Protein AF-A0A0D6LKF6-F1 (afdb_monomer)

InterPro domains:
  IPR039396 Deltex, C-terminal [PF18102] (1-51)
  IPR039398 Deltex family [PTHR12622] (1-52)
  IPR039399 Deltex, C-terminal domain superfamily [G3DSA:3.30.390.130] (1-52)

Sequence (62 aa):
VGDSITTGARNTVVWNNIHHKTSIGGGPLKYGYPDPDYLSRVKEDLAAMGITEDMLPEEMEI

pLDDT: mean 93.92, std 7.33, range [61.84, 98.06]

Solvent-accessible surface area (backbone atoms only — not comparable to full-atom values): 3981 Å² total; per-residue (Å²): 115,37,64,34,90,88,78,67,47,68,82,32,88,58,88,74,86,55,74,72,74,84,33,86,46,71,15,67,93,48,36,15,31,76,47,91,61,52,69,60,51,37,50,50,35,33,42,76,72,73,50,54,80,86,77,54,62,87,89,66,7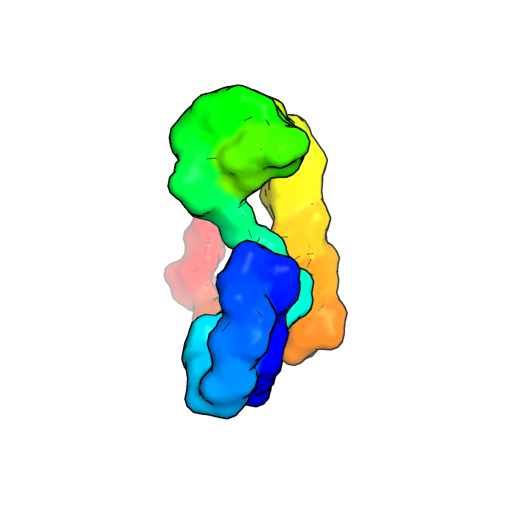8,126

Foldseek 3Di:
DAADPVPRRGPDDDDDQQQAQPDCDDEPVNSHDDDPCNVVNNQVSCVVVVRHPVPDDPVPDD

Mean predicted aligned error: 4.26 Å

Secondary structure (DSSP, 8-state):
-B--TTT--SSB----S------SSS-GGGT-S--TTHHHHHHHHHHHTT--GGGS-GGG--

Nearest PDB structures (foldseek):
  3pg6-assembly2_B  TM=9.624E-01  e=7.852E-05  Homo sapiens
  6y2x-assembly1_A  TM=9.229E-01  e=1.966E-04  Homo sapiens
  6y3j-assembly1_A  TM=9.362E-01  e=5.281E-04  Homo sapiens
  6y5p-assembly1_A  TM=9.393E-01  e=5.667E-04  Homo sapiens
  6y5n-assembly2_B  TM=9.299E-01  e=6.082E-04  Homo sapiens

Structure (mmCIF, N/CA/C/O backbone):
data_AF-A0A0D6LKF6-F1
#
_entry.id   AF-A0A0D6LKF6-F1
#
loop_
_atom_site.group_PDB
_atom_site.id
_atom_site.type_symbol
_atom_site.label_atom_id
_atom_site.label_alt_id
_atom_site.label_comp_id
_atom_site.label_asym_id
_atom_site.label_entity_id
_atom_site.label_seq_id
_atom_site.pdbx_PDB_ins_code
_atom_site.Cartn_x
_atom_site.Cartn_y
_atom_site.Cartn_z
_atom_site.occupancy
_atom_site.B_iso_or_equiv
_atom_site.auth_seq_id
_atom_site.auth_comp_id
_atom_site.auth_asym_id
_atom_site.auth_atom_id
_atom_site.pdbx_PDB_model_num
ATOM 1 N N . VAL A 1 1 ? -14.100 -4.069 3.623 1.00 91.69 1 VAL A N 1
ATOM 2 C CA . VAL A 1 1 ? -14.516 -3.668 4.990 1.00 91.69 1 VAL A CA 1
ATOM 3 C C . VAL A 1 1 ? -13.872 -4.639 5.961 1.00 91.69 1 VAL A C 1
ATOM 5 O O . VAL A 1 1 ? -13.844 -5.821 5.646 1.00 91.69 1 VAL A O 1
ATOM 8 N N . GLY A 1 2 ? -13.316 -4.154 7.068 1.00 95.56 2 GLY A N 1
ATOM 9 C CA . GLY A 1 2 ? -12.610 -4.960 8.064 1.00 95.56 2 GLY A CA 1
ATOM 10 C C . GLY A 1 2 ? -12.320 -4.167 9.339 1.00 95.56 2 GLY A C 1
ATOM 11 O O . GLY A 1 2 ? -12.868 -3.080 9.535 1.00 95.56 2 GLY A O 1
ATOM 12 N N . ASP A 1 3 ? -11.453 -4.705 10.191 1.00 97.31 3 ASP A N 1
ATOM 13 C CA . ASP A 1 3 ? -11.068 -4.078 11.455 1.00 97.31 3 ASP A CA 1
ATOM 14 C C . ASP A 1 3 ? -9.721 -3.357 11.300 1.00 97.31 3 ASP A C 1
ATOM 16 O O . ASP A 1 3 ? -8.748 -3.908 10.786 1.00 97.31 3 ASP A O 1
ATOM 20 N N . SER A 1 4 ? -9.664 -2.094 11.720 1.00 96.06 4 SER A N 1
ATOM 21 C CA . SER A 1 4 ? -8.478 -1.247 11.596 1.00 96.06 4 SER A CA 1
ATOM 22 C C . SER A 1 4 ? -7.363 -1.716 12.528 1.00 96.06 4 SER A C 1
ATOM 24 O O . SER A 1 4 ? -7.506 -1.673 13.749 1.00 96.06 4 SER A O 1
ATOM 26 N N . ILE A 1 5 ? -6.210 -2.073 11.963 1.00 95.19 5 ILE A N 1
ATOM 27 C CA . ILE A 1 5 ? -5.021 -2.464 12.738 1.00 95.19 5 ILE A CA 1
ATOM 28 C C . ILE A 1 5 ? -4.345 -1.285 13.454 1.00 95.19 5 ILE A C 1
ATOM 30 O O . ILE A 1 5 ? -3.599 -1.494 14.404 1.00 95.19 5 ILE A O 1
ATOM 34 N N . THR A 1 6 ? -4.587 -0.045 13.016 1.00 95.38 6 THR A N 1
ATOM 35 C CA . THR A 1 6 ? -3.958 1.151 13.601 1.00 95.38 6 THR A CA 1
ATOM 36 C C . THR A 1 6 ? -4.780 1.754 14.732 1.00 95.38 6 THR A C 1
ATOM 38 O O . THR A 1 6 ? -4.214 2.293 15.678 1.00 95.38 6 THR A O 1
ATOM 41 N N . THR A 1 7 ? -6.111 1.677 14.647 1.00 96.69 7 THR A N 1
ATOM 42 C CA . THR A 1 7 ? -7.026 2.308 15.615 1.00 96.69 7 THR A CA 1
ATOM 43 C C . THR A 1 7 ? -7.888 1.314 16.390 1.00 96.69 7 THR A C 1
ATOM 45 O O . THR A 1 7 ? -8.532 1.707 17.357 1.00 96.69 7 THR A O 1
ATOM 48 N N . GLY A 1 8 ? -7.953 0.047 15.971 1.00 96.94 8 GLY A N 1
ATOM 49 C CA . GLY A 1 8 ? -8.840 -0.968 16.552 1.00 96.94 8 GLY A CA 1
ATOM 50 C C . GLY A 1 8 ? -10.322 -0.799 16.191 1.00 96.94 8 GLY A C 1
ATOM 51 O O . GLY A 1 8 ? -11.162 -1.557 16.678 1.00 96.94 8 GLY A O 1
ATOM 52 N N . ALA A 1 9 ? -10.669 0.186 15.356 1.00 97.94 9 ALA A N 1
ATOM 53 C CA . ALA A 1 9 ? -12.043 0.410 14.920 1.00 97.94 9 ALA A CA 1
ATOM 54 C C . ALA A 1 9 ? -12.556 -0.788 14.108 1.00 97.94 9 ALA A C 1
ATOM 56 O O . ALA A 1 9 ? -11.913 -1.198 13.142 1.00 97.94 9 ALA A O 1
ATOM 57 N N . ARG A 1 10 ? -13.719 -1.329 14.486 1.00 98.06 10 ARG A N 1
ATOM 58 C CA . ARG A 1 10 ? -14.332 -2.482 13.813 1.00 98.06 10 ARG A CA 1
ATOM 59 C C . ARG A 1 10 ? -15.254 -2.068 12.676 1.00 98.06 10 ARG A C 1
ATOM 61 O O . ARG A 1 10 ? -15.839 -0.988 12.731 1.00 98.06 10 ARG A O 1
ATOM 68 N N . ASN A 1 11 ? -15.438 -2.962 11.705 1.00 96.56 11 ASN A N 1
ATOM 69 C CA . ASN A 1 11 ? -16.392 -2.793 10.600 1.00 96.56 11 ASN A CA 1
ATOM 70 C C . ASN A 1 11 ? -16.216 -1.460 9.840 1.00 96.56 11 ASN A C 1
ATOM 72 O O . ASN A 1 11 ? -17.169 -0.716 9.612 1.00 96.56 11 ASN A O 1
ATOM 76 N N . THR A 1 12 ? -14.975 -1.144 9.471 1.00 97.50 12 THR A N 1
ATOM 77 C CA . THR A 1 12 ? -14.616 0.096 8.776 1.00 97.50 12 THR A CA 1
ATOM 78 C C . THR A 1 12 ? -13.903 -0.177 7.447 1.00 97.50 12 THR A C 1
ATOM 80 O O . THR A 1 12 ? -13.585 -1.318 7.095 1.00 97.50 12 THR A O 1
ATOM 83 N N . VAL A 1 13 ? -13.690 0.871 6.652 1.00 97.38 13 VAL A N 1
ATOM 84 C CA . VAL A 1 13 ? -12.872 0.792 5.436 1.00 97.38 13 VAL A CA 1
ATOM 85 C C . VAL A 1 13 ? -11.409 0.643 5.845 1.00 97.38 13 VAL A C 1
ATOM 87 O O . VAL A 1 13 ? -10.897 1.410 6.657 1.00 97.38 13 VAL A O 1
ATOM 90 N N . VAL A 1 14 ? -10.742 -0.356 5.275 1.00 97.44 14 VAL A N 1
ATOM 91 C CA . VAL A 1 14 ? -9.337 -0.685 5.533 1.00 97.44 14 VAL A CA 1
ATOM 92 C C . VAL A 1 14 ? -8.641 -0.995 4.211 1.00 97.44 14 VAL A C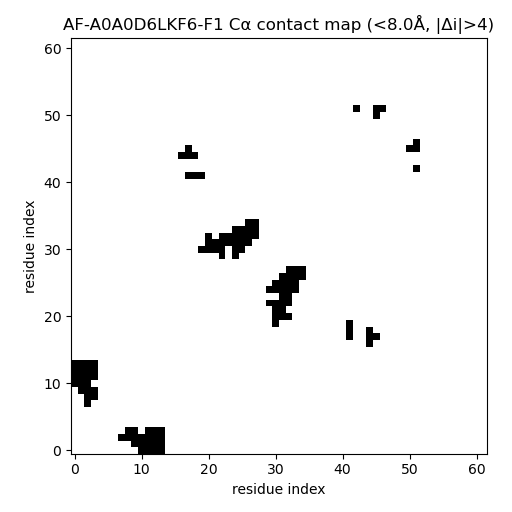 1
ATOM 94 O O . VAL A 1 14 ? -9.304 -1.321 3.223 1.00 97.44 14 VAL A O 1
ATOM 97 N N . TRP A 1 15 ? -7.312 -0.908 4.203 1.00 96.25 15 TRP A N 1
ATOM 98 C CA . TRP A 1 15 ? -6.489 -1.405 3.100 1.00 96.25 15 TRP A CA 1
ATOM 99 C C . TRP A 1 15 ? -6.679 -2.913 2.917 1.00 96.25 15 TRP A C 1
ATOM 101 O O . TRP A 1 15 ? -6.935 -3.628 3.885 1.00 96.25 15 TRP A O 1
ATOM 111 N N . ASN A 1 16 ? -6.534 -3.394 1.683 1.00 94.31 16 ASN A N 1
ATOM 112 C CA . ASN A 1 16 ? -6.702 -4.806 1.352 1.00 94.31 16 ASN A CA 1
ATOM 113 C C . ASN A 1 16 ? -5.516 -5.320 0.531 1.00 94.31 16 ASN A C 1
ATOM 115 O O . ASN A 1 16 ? -5.561 -5.274 -0.695 1.00 94.31 16 ASN A O 1
ATOM 119 N N . ASN A 1 17 ? -4.472 -5.782 1.223 1.00 92.00 17 ASN A N 1
ATOM 120 C CA . ASN A 1 17 ? -3.258 -6.434 0.704 1.00 92.00 17 ASN A CA 1
ATOM 121 C C . ASN A 1 17 ? -2.386 -5.656 -0.304 1.00 92.00 17 ASN A C 1
ATOM 123 O O . ASN A 1 17 ? -1.209 -5.967 -0.399 1.00 92.00 17 ASN A O 1
ATOM 127 N N . ILE A 1 18 ? -2.897 -4.637 -1.000 1.00 97.00 18 ILE A N 1
ATOM 128 C CA . ILE A 1 18 ? -2.120 -3.805 -1.930 1.00 97.00 18 ILE A CA 1
ATOM 129 C C . ILE A 1 18 ? -1.547 -2.601 -1.186 1.00 97.00 18 ILE A C 1
ATOM 131 O O . ILE A 1 18 ? -2.268 -1.657 -0.833 1.00 97.00 18 ILE A O 1
ATOM 135 N N . HIS A 1 19 ? -0.237 -2.616 -0.959 1.00 96.19 19 HIS A N 1
ATOM 136 C CA . HIS A 1 19 ? 0.431 -1.581 -0.181 1.00 96.19 19 HIS A CA 1
ATOM 137 C C . HIS A 1 19 ? 0.561 -0.277 -0.966 1.00 96.19 19 HIS A C 1
ATOM 139 O O . HIS A 1 19 ? 1.004 -0.257 -2.109 1.00 96.19 19 HIS A O 1
ATOM 145 N N . HIS A 1 20 ? 0.211 0.835 -0.319 1.00 97.12 20 HIS A N 1
ATOM 146 C CA . HIS A 1 20 ? 0.327 2.179 -0.881 1.00 97.12 20 HIS A CA 1
ATOM 147 C C . HIS A 1 20 ? 1.331 3.024 -0.099 1.00 97.12 20 HIS A C 1
ATOM 149 O O . HIS A 1 20 ? 1.534 2.843 1.106 1.00 97.12 20 HIS A O 1
ATOM 155 N N . LYS A 1 21 ? 1.925 4.006 -0.782 1.00 97.69 21 LYS A N 1
ATOM 156 C CA . LYS A 1 21 ? 2.693 5.077 -0.142 1.00 97.69 21 LYS A CA 1
ATOM 157 C C . LYS A 1 21 ? 1.761 6.181 0.334 1.00 97.69 21 LYS A C 1
ATOM 159 O O . LYS A 1 21 ? 1.074 6.804 -0.467 1.00 97.69 21 LYS A O 1
ATOM 164 N N . THR A 1 22 ? 1.754 6.430 1.639 1.00 97.31 22 THR A N 1
ATOM 165 C CA . THR A 1 22 ? 0.950 7.485 2.280 1.00 97.31 22 THR A CA 1
ATOM 166 C C . THR A 1 22 ? 1.795 8.675 2.738 1.00 97.31 22 THR A C 1
ATOM 168 O O . THR A 1 22 ? 1.249 9.682 3.181 1.00 97.31 22 THR A O 1
ATOM 171 N N . SER A 1 23 ? 3.122 8.586 2.605 1.00 97.19 23 SER A N 1
ATOM 172 C CA . SER A 1 23 ? 4.070 9.664 2.884 1.00 97.19 23 SER A CA 1
ATOM 173 C C . SER A 1 23 ? 4.969 9.921 1.675 1.00 97.19 23 SER A C 1
ATOM 175 O O . SER A 1 23 ? 5.383 8.998 0.979 1.00 97.19 23 SER A O 1
ATOM 177 N N . ILE A 1 24 ? 5.344 11.177 1.444 1.00 97.00 24 ILE A N 1
ATOM 178 C CA . ILE A 1 24 ? 6.340 11.529 0.418 1.00 97.00 24 ILE A CA 1
ATOM 179 C C . ILE A 1 24 ? 7.781 11.244 0.871 1.00 97.00 24 ILE A C 1
ATOM 181 O O . ILE A 1 24 ? 8.689 11.231 0.050 1.00 97.00 24 ILE A O 1
ATOM 185 N N . GLY A 1 25 ? 8.004 11.017 2.169 1.00 95.94 25 GLY A N 1
ATOM 186 C CA . GLY A 1 25 ? 9.335 10.921 2.769 1.00 95.94 25 GLY A CA 1
ATOM 187 C C . GLY A 1 25 ? 9.419 9.922 3.924 1.00 95.94 25 GLY A C 1
ATOM 188 O O . GLY A 1 25 ? 8.406 9.450 4.442 1.00 95.94 25 GLY A O 1
ATOM 189 N N . GLY A 1 26 ? 10.640 9.629 4.374 1.00 95.75 26 GLY A N 1
ATOM 190 C CA . GLY A 1 26 ? 10.886 8.773 5.540 1.00 95.75 26 GLY A CA 1
ATOM 191 C C . GLY A 1 26 ? 11.041 7.281 5.238 1.00 95.75 26 GLY A C 1
ATOM 192 O O . GLY A 1 26 ? 11.147 6.489 6.174 1.00 95.75 26 GLY A O 1
ATOM 193 N N . GLY A 1 27 ? 11.088 6.917 3.956 1.00 96.50 27 GLY A N 1
ATOM 194 C CA . GLY A 1 27 ? 11.385 5.567 3.494 1.00 96.50 27 GLY A CA 1
ATOM 195 C C . GLY A 1 27 ? 10.327 4.512 3.845 1.00 96.50 27 GLY A C 1
ATOM 196 O O . GLY A 1 27 ? 9.208 4.849 4.253 1.00 96.50 27 GLY A O 1
ATOM 197 N N . PRO A 1 28 ? 10.668 3.217 3.703 1.00 95.44 28 PRO A N 1
ATOM 198 C CA . PRO A 1 28 ? 9.726 2.105 3.845 1.00 95.44 28 PRO A CA 1
ATOM 199 C C . PRO A 1 28 ? 9.033 2.083 5.213 1.00 95.44 28 PRO A C 1
ATOM 201 O O . PRO A 1 28 ? 7.823 1.891 5.291 1.00 95.44 28 PRO A O 1
ATOM 204 N N . LEU A 1 29 ? 9.785 2.375 6.282 1.00 95.00 29 LEU A N 1
ATOM 205 C CA . LEU A 1 29 ? 9.302 2.364 7.670 1.00 95.00 29 LEU A CA 1
ATOM 206 C C . LEU A 1 29 ? 8.223 3.416 7.958 1.00 95.00 29 LEU A C 1
ATOM 208 O O . LEU A 1 29 ? 7.481 3.281 8.927 1.00 95.00 29 LEU A O 1
ATOM 212 N N . LYS A 1 30 ? 8.145 4.473 7.141 1.00 96.62 30 LYS A N 1
ATOM 213 C CA . LYS A 1 30 ? 7.124 5.524 7.253 1.00 96.62 30 LYS A CA 1
ATOM 214 C C . LYS A 1 30 ? 6.134 5.504 6.092 1.00 96.62 30 LYS A C 1
ATOM 216 O O . LYS A 1 30 ? 5.502 6.522 5.828 1.00 96.62 30 LYS A O 1
ATOM 221 N N . TYR A 1 31 ? 6.019 4.378 5.382 1.00 96.69 31 TYR A N 1
ATOM 222 C CA . TYR A 1 31 ? 5.160 4.249 4.201 1.00 96.69 31 TYR A CA 1
ATOM 223 C C . TYR A 1 31 ? 5.443 5.331 3.147 1.00 96.69 31 TYR A C 1
ATOM 225 O O . TYR A 1 31 ? 4.533 5.810 2.471 1.00 96.69 31 TYR A O 1
ATOM 233 N N . GLY A 1 32 ? 6.710 5.735 3.018 1.00 97.31 32 GLY A N 1
ATOM 234 C CA . GLY A 1 32 ? 7.126 6.804 2.121 1.00 97.31 32 GLY A CA 1
ATOM 235 C C . GLY A 1 32 ? 8.364 6.481 1.304 1.00 97.31 32 GLY A C 1
ATOM 236 O O . GLY A 1 32 ? 8.782 5.324 1.217 1.00 97.31 32 GLY A O 1
ATOM 237 N N . TYR A 1 33 ? 8.919 7.516 0.679 1.00 97.69 33 TYR A N 1
ATOM 238 C CA . TYR A 1 33 ? 10.102 7.446 -0.179 1.00 97.69 33 TYR A CA 1
ATOM 239 C C . TYR A 1 33 ? 11.362 7.965 0.552 1.00 97.69 33 TYR A C 1
ATOM 241 O O . TYR A 1 33 ? 11.234 8.648 1.575 1.00 97.69 33 TYR A O 1
ATOM 249 N N . PRO A 1 34 ? 12.584 7.658 0.075 1.00 97.31 34 PRO A N 1
ATOM 250 C CA . PRO A 1 34 ? 12.900 6.694 -0.980 1.00 97.31 34 PRO A CA 1
ATOM 251 C C . PRO A 1 34 ? 12.646 5.252 -0.525 1.00 97.31 34 PRO A C 1
ATOM 253 O O . PRO A 1 34 ? 12.900 4.893 0.621 1.00 97.31 34 PRO A O 1
ATOM 256 N N . ASP A 1 35 ? 12.138 4.433 -1.439 1.00 97.56 35 ASP A N 1
ATOM 257 C CA . ASP A 1 35 ? 11.940 2.996 -1.254 1.00 97.56 35 ASP A CA 1
ATOM 258 C C . ASP A 1 35 ? 12.122 2.313 -2.617 1.00 97.56 35 ASP A C 1
ATOM 260 O O . ASP A 1 35 ? 11.169 2.273 -3.400 1.00 97.56 35 ASP A O 1
ATOM 264 N N . PRO A 1 36 ? 13.351 1.872 -2.939 1.00 97.31 36 PRO A N 1
ATOM 265 C CA . PRO A 1 36 ? 13.700 1.382 -4.273 1.00 97.31 36 PRO A CA 1
ATOM 266 C C . PRO A 1 36 ? 12.851 0.197 -4.743 1.00 97.31 36 PRO A C 1
ATOM 268 O O . PRO A 1 36 ? 12.557 0.088 -5.929 1.00 97.31 36 PRO A O 1
ATOM 271 N N . ASP A 1 37 ? 12.401 -0.643 -3.813 1.00 97.19 37 ASP A N 1
ATOM 272 C CA . ASP A 1 37 ? 11.718 -1.899 -4.131 1.00 97.19 37 ASP A CA 1
ATOM 273 C C . ASP A 1 37 ? 10.189 -1.759 -4.157 1.00 97.19 37 ASP A C 1
ATOM 275 O O . ASP A 1 37 ? 9.477 -2.726 -4.428 1.00 97.19 37 ASP A O 1
ATOM 279 N N . TYR A 1 38 ? 9.648 -0.572 -3.851 1.00 97.62 38 TYR A N 1
ATOM 280 C CA . TYR A 1 38 ? 8.201 -0.375 -3.742 1.00 97.62 38 TYR A CA 1
ATOM 281 C C . TYR A 1 38 ? 7.456 -0.728 -5.033 1.00 97.62 38 TYR A C 1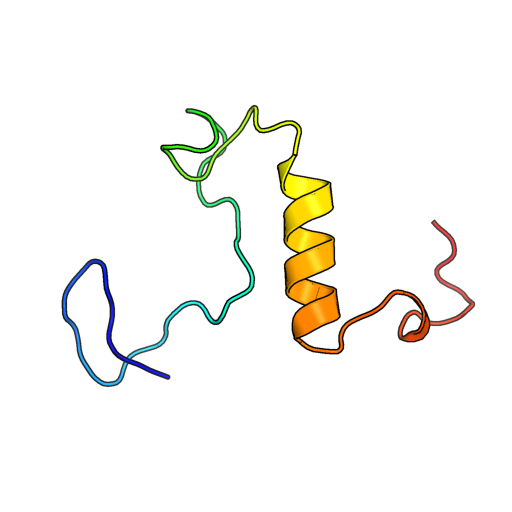
ATOM 283 O O . TYR A 1 38 ? 6.431 -1.401 -4.967 1.00 97.62 38 TYR A O 1
ATOM 291 N N . LEU A 1 39 ? 7.970 -0.300 -6.190 1.00 97.19 39 LEU A N 1
ATOM 292 C CA . LEU A 1 39 ? 7.298 -0.535 -7.470 1.00 97.19 39 LEU A CA 1
ATOM 293 C C . LEU A 1 39 ? 7.262 -2.023 -7.842 1.00 97.19 39 LEU A C 1
ATOM 295 O O . LEU A 1 39 ? 6.267 -2.479 -8.394 1.00 97.19 39 LEU A O 1
ATOM 299 N N . SER A 1 40 ? 8.299 -2.787 -7.498 1.00 97.38 40 SER A N 1
ATOM 300 C CA . SER A 1 40 ? 8.298 -4.241 -7.689 1.00 97.38 40 SER A CA 1
ATOM 301 C C . SER A 1 40 ? 7.294 -4.911 -6.751 1.00 97.38 40 SER A C 1
ATOM 303 O O . SER A 1 40 ? 6.440 -5.666 -7.205 1.00 97.38 40 SER A O 1
ATOM 305 N N . ARG A 1 41 ? 7.314 -4.553 -5.459 1.00 97.00 41 ARG A N 1
ATOM 306 C CA . ARG A 1 41 ? 6.396 -5.129 -4.463 1.00 97.00 41 ARG A CA 1
ATOM 307 C C . ARG A 1 41 ? 4.928 -4.830 -4.753 1.00 97.00 41 ARG A C 1
ATOM 309 O O . ARG A 1 41 ? 4.099 -5.717 -4.633 1.00 97.00 41 ARG A O 1
ATOM 316 N N . VAL A 1 42 ? 4.582 -3.608 -5.164 1.00 97.00 42 VAL A N 1
ATOM 317 C CA . VAL A 1 42 ? 3.176 -3.284 -5.468 1.00 97.00 42 VAL A CA 1
ATOM 318 C C . VAL A 1 42 ? 2.685 -4.015 -6.721 1.00 97.00 42 VAL A C 1
ATOM 320 O O . VAL A 1 42 ? 1.519 -4.390 -6.781 1.00 97.00 42 VAL A O 1
ATOM 323 N N . LYS A 1 43 ? 3.563 -4.278 -7.702 1.00 96.19 43 LYS A N 1
ATOM 324 C CA . LYS A 1 43 ? 3.233 -5.140 -8.847 1.00 96.19 43 LYS A CA 1
ATOM 325 C C . LYS A 1 43 ? 2.975 -6.584 -8.407 1.00 96.19 43 LYS A C 1
ATOM 327 O O . LYS A 1 43 ? 2.030 -7.193 -8.895 1.00 96.19 43 LYS A O 1
ATOM 332 N N . GLU A 1 44 ? 3.764 -7.111 -7.472 1.00 96.88 44 GLU A N 1
ATOM 333 C CA . GLU A 1 44 ? 3.535 -8.438 -6.880 1.00 96.88 44 GLU A CA 1
ATOM 334 C C . GLU A 1 44 ? 2.212 -8.495 -6.099 1.00 96.88 44 GLU A C 1
ATOM 336 O O . GLU A 1 44 ? 1.436 -9.431 -6.290 1.00 96.88 44 GLU A O 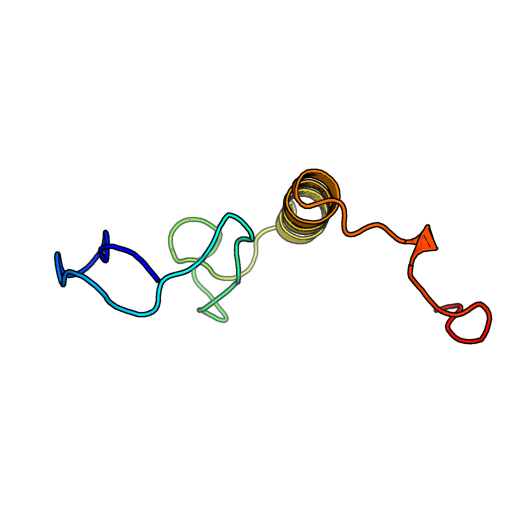1
ATOM 341 N N . ASP A 1 45 ? 1.909 -7.472 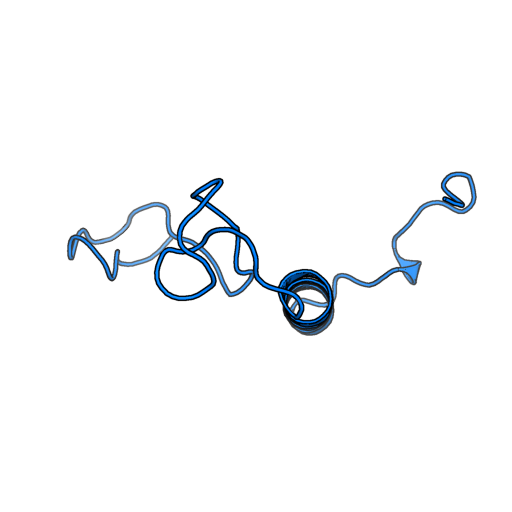-5.290 1.00 97.31 45 ASP A N 1
ATOM 342 C CA . ASP A 1 45 ? 0.638 -7.361 -4.561 1.00 97.31 45 ASP A CA 1
ATOM 343 C C . ASP A 1 45 ? -0.566 -7.330 -5.522 1.00 97.31 45 ASP A C 1
ATOM 345 O O . ASP A 1 45 ? -1.584 -7.981 -5.279 1.00 97.31 45 ASP A O 1
ATOM 349 N N . LEU A 1 46 ? -0.456 -6.577 -6.624 1.00 97.06 46 LEU A N 1
ATOM 350 C CA . LEU A 1 46 ? -1.480 -6.509 -7.671 1.00 97.06 46 LEU A CA 1
ATOM 351 C C . LEU A 1 46 ? -1.662 -7.868 -8.356 1.00 97.06 46 LEU A C 1
ATOM 353 O O . LEU A 1 46 ? -2.788 -8.363 -8.444 1.00 97.06 46 LEU A O 1
ATOM 357 N N . ALA A 1 47 ? -0.564 -8.508 -8.763 1.00 95.81 47 ALA A N 1
ATOM 358 C CA . ALA A 1 47 ? -0.598 -9.812 -9.414 1.00 95.81 47 ALA A CA 1
ATOM 359 C C . ALA A 1 47 ? -1.190 -10.898 -8.501 1.00 95.81 47 ALA A C 1
ATOM 361 O O . ALA A 1 47 ? -1.971 -11.731 -8.959 1.00 95.81 47 ALA A O 1
ATOM 362 N N . ALA A 1 48 ? -0.902 -10.858 -7.195 1.00 96.44 48 ALA A N 1
ATOM 363 C CA . ALA A 1 48 ? -1.494 -11.762 -6.206 1.00 96.44 48 ALA A CA 1
ATOM 364 C C . ALA A 1 48 ? -3.022 -11.606 -6.081 1.00 96.44 48 ALA A C 1
ATOM 366 O O . ALA A 1 48 ? -3.712 -12.550 -5.696 1.00 96.44 48 ALA A O 1
ATOM 367 N N . MET A 1 49 ? -3.559 -10.436 -6.439 1.00 95.75 49 MET A N 1
ATOM 368 C CA . MET A 1 49 ? -4.998 -10.166 -6.523 1.00 95.75 49 MET A CA 1
ATOM 369 C C . MET A 1 49 ? -5.589 -10.470 -7.911 1.00 95.75 49 MET A C 1
ATOM 371 O O . MET A 1 49 ? -6.774 -10.220 -8.133 1.00 95.75 49 MET A O 1
ATOM 375 N N . GLY A 1 50 ? -4.789 -11.008 -8.838 1.00 95.62 50 GLY A N 1
ATOM 376 C CA . GLY A 1 50 ? -5.187 -11.279 -10.220 1.00 95.62 50 GLY A CA 1
ATOM 377 C C . GLY A 1 50 ? -5.231 -10.035 -11.108 1.00 95.62 50 GLY A C 1
ATOM 378 O O . GLY A 1 50 ? -5.894 -10.067 -12.138 1.00 95.62 50 GLY A O 1
ATOM 379 N N . ILE A 1 51 ? -4.577 -8.941 -10.699 1.00 95.25 51 ILE A N 1
ATOM 380 C CA . ILE A 1 51 ? -4.461 -7.709 -11.483 1.00 95.25 51 ILE A CA 1
ATOM 381 C C . ILE A 1 51 ? -3.085 -7.694 -12.141 1.00 95.25 51 ILE A C 1
ATOM 383 O O . ILE A 1 51 ? -2.070 -7.462 -11.484 1.00 95.25 51 ILE A O 1
ATOM 387 N N . THR A 1 52 ? -3.057 -7.948 -13.441 1.00 93.56 52 THR A N 1
ATOM 388 C CA . THR A 1 52 ? -1.832 -8.116 -14.228 1.00 93.56 52 THR A CA 1
ATOM 389 C C . THR A 1 52 ? -1.868 -7.258 -15.497 1.00 93.56 52 THR A C 1
ATOM 391 O O . THR A 1 52 ? -2.888 -6.657 -15.834 1.00 93.56 52 THR A O 1
ATOM 394 N N . GLU A 1 53 ? -0.719 -7.114 -16.165 1.00 90.19 53 GLU A N 1
ATOM 395 C CA . GLU A 1 53 ? -0.558 -6.197 -1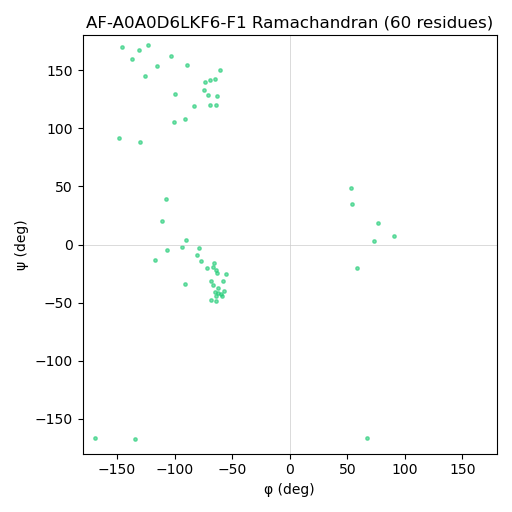7.308 1.00 90.19 53 GLU A CA 1
ATOM 396 C C . GLU A 1 53 ? -1.385 -6.617 -18.544 1.00 90.19 53 GLU A C 1
AT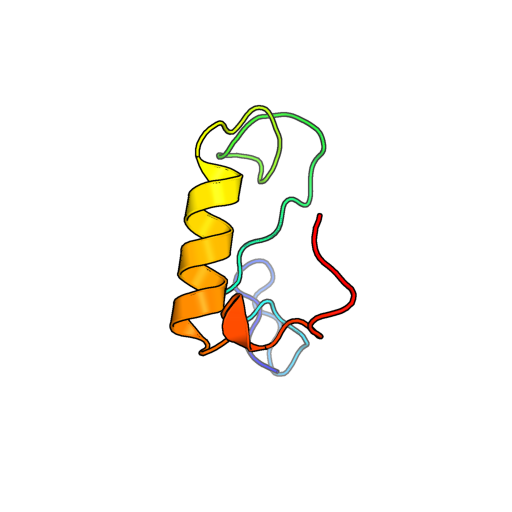OM 398 O O . GLU A 1 53 ? -1.716 -5.770 -19.364 1.00 90.19 53 GLU A O 1
ATOM 403 N N . ASP A 1 54 ? -1.814 -7.878 -18.643 1.00 91.12 54 ASP A N 1
ATOM 404 C CA . ASP A 1 54 ? -2.743 -8.391 -19.669 1.00 91.12 54 ASP A CA 1
ATOM 405 C C . ASP A 1 54 ? -4.159 -7.799 -19.576 1.00 91.12 54 ASP A C 1
ATOM 407 O O . ASP A 1 54 ? -4.930 -7.892 -20.528 1.00 91.12 54 ASP A O 1
ATOM 411 N N . MET A 1 55 ? -4.510 -7.179 -18.446 1.00 92.12 55 MET A N 1
ATOM 412 C CA . MET A 1 55 ? -5.781 -6.468 -18.287 1.00 92.12 55 MET A CA 1
ATOM 413 C C . MET A 1 55 ? -5.755 -5.057 -18.888 1.00 92.12 55 MET A C 1
ATOM 415 O O . MET A 1 55 ? -6.793 -4.389 -18.922 1.00 92.12 55 MET A O 1
ATOM 419 N N . LEU A 1 56 ? -4.583 -4.567 -19.306 1.00 89.19 56 LEU A N 1
ATOM 420 C CA . LEU A 1 56 ? -4.460 -3.258 -19.930 1.00 89.19 56 LEU A CA 1
ATOM 421 C C . LEU A 1 56 ? -5.021 -3.304 -21.359 1.00 89.19 56 LEU A C 1
ATOM 423 O O . LEU A 1 56 ? -4.801 -4.277 -22.080 1.00 89.19 56 LEU A O 1
ATOM 427 N N . PRO A 1 57 ? -5.749 -2.263 -21.795 1.00 88.12 57 PRO A N 1
ATOM 428 C CA . PRO A 1 57 ? -6.176 -2.171 -23.183 1.00 88.12 57 PRO A CA 1
ATOM 429 C C . PRO A 1 57 ? -4.950 -2.024 -24.094 1.00 88.12 57 PRO A C 1
ATOM 431 O O . PRO A 1 57 ? -4.011 -1.306 -23.754 1.00 88.12 57 PRO A O 1
ATOM 434 N N . GLU A 1 58 ? -4.990 -2.655 -25.271 1.00 80.56 58 GLU A N 1
ATOM 435 C CA . GLU A 1 58 ? -3.882 -2.657 -26.246 1.00 80.56 58 GLU A CA 1
ATOM 436 C C . GLU A 1 58 ? -3.425 -1.241 -26.651 1.00 80.56 58 GLU A C 1
ATOM 438 O O . GLU A 1 58 ? -2.272 -1.030 -27.006 1.00 80.56 58 GLU A O 1
ATOM 443 N N . GLU 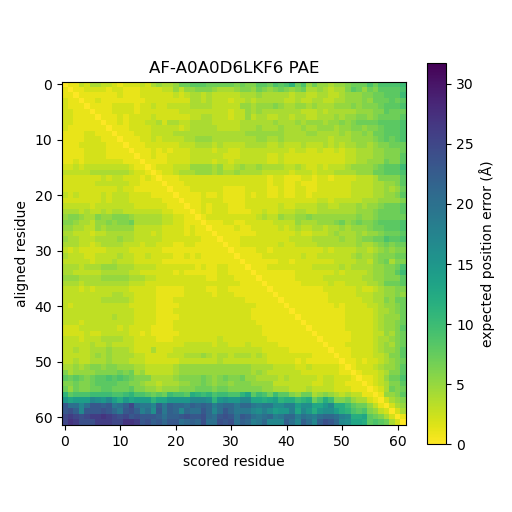A 1 59 ? -4.307 -0.244 -26.549 1.00 80.50 59 GLU A N 1
ATOM 444 C CA . GLU A 1 59 ? -4.018 1.157 -26.885 1.00 80.50 59 GLU A CA 1
ATOM 445 C C . GLU A 1 59 ? -3.228 1.915 -25.797 1.00 80.50 59 GLU A C 1
ATOM 447 O O . GLU A 1 59 ? -2.894 3.085 -25.982 1.00 80.50 59 GLU A O 1
ATOM 452 N N . MET A 1 60 ? -2.933 1.280 -24.657 1.00 73.19 60 MET A N 1
ATOM 453 C CA . MET A 1 60 ? -2.190 1.868 -23.536 1.00 73.19 60 MET A CA 1
ATOM 454 C C . MET A 1 60 ? -0.766 1.307 -23.391 1.00 73.19 60 MET A C 1
ATOM 456 O O . MET A 1 60 ? -0.289 1.116 -22.270 1.00 73.19 60 MET A O 1
ATOM 460 N N . GLU A 1 61 ? -0.059 1.071 -24.498 1.00 62.03 61 GLU A N 1
ATOM 461 C CA . GLU A 1 61 ? 1.394 0.872 -24.429 1.00 62.03 61 GLU A CA 1
ATOM 462 C C . GLU A 1 61 ? 2.071 2.160 -23.922 1.00 62.03 61 GLU A C 1
ATOM 464 O O . GLU A 1 61 ? 1.901 3.242 -24.490 1.00 62.03 61 GLU A O 1
ATOM 469 N N . ILE A 1 62 ? 2.777 2.032 -22.794 1.00 61.84 62 ILE A N 1
ATOM 470 C CA . ILE A 1 62 ? 3.479 3.106 -22.069 1.00 61.84 62 ILE A CA 1
ATOM 471 C C . ILE A 1 62 ? 4.843 3.368 -22.708 1.00 61.84 62 ILE A C 1
ATOM 473 O O . ILE A 1 62 ? 5.565 2.378 -22.963 1.00 61.84 62 ILE A O 1
#

Radius of gyration: 14.77 Å; Cα contact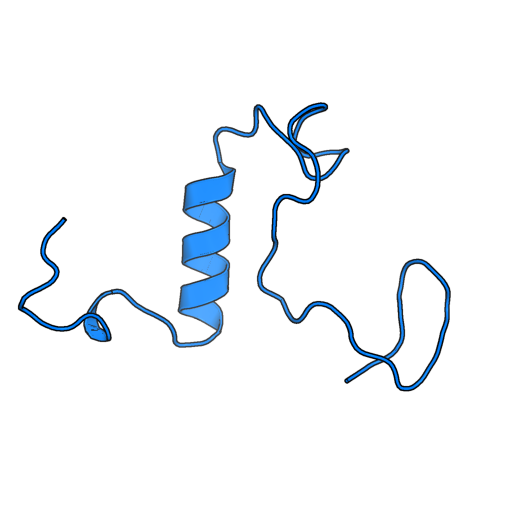s (8 Å, |Δi|>4): 60; chains: 1; bounding box: 30×23×43 Å

Organism: NCBI:txid53326